Protein AF-A0AAD9L0E4-F1 (afdb_monomer_lite)

pLDDT: mean 90.05, std 10.85, range [42.72, 98.38]

Radius of gyration: 16.72 Å; chains: 1; bounding box: 49×36×37 Å

Structure (mmCIF, N/CA/C/O backbone):
data_AF-A0AAD9L0E4-F1
#
_entry.id   AF-A0AAD9L0E4-F1
#
loop_
_atom_site.group_PDB
_atom_site.id
_atom_site.type_symbol
_atom_site.label_atom_id
_atom_site.label_alt_id
_atom_site.label_comp_id
_atom_site.label_asym_id
_atom_site.label_entity_id
_atom_site.label_seq_id
_atom_site.pdbx_PDB_ins_code
_atom_site.Cartn_x
_atom_site.Cartn_y
_atom_site.Cartn_z
_atom_site.occupancy
_atom_site.B_iso_or_equiv
_atom_site.auth_seq_id
_atom_site.auth_comp_id
_atom_site.auth_asym_id
_atom_site.auth_atom_id
_atom_site.pdbx_PDB_model_num
ATOM 1 N N . MET A 1 1 ? 3.101 -1.536 -3.878 1.00 89.38 1 MET A N 1
ATOM 2 C CA . MET A 1 1 ? 4.436 -1.086 -4.324 1.00 89.38 1 MET A CA 1
ATOM 3 C C . MET A 1 1 ? 4.605 -1.500 -5.771 1.00 89.38 1 MET A C 1
ATOM 5 O O . MET A 1 1 ? 4.280 -2.635 -6.096 1.00 89.38 1 MET A O 1
ATOM 9 N N . THR A 1 2 ? 5.067 -0.599 -6.629 1.00 91.19 2 THR A N 1
ATOM 10 C CA . THR A 1 2 ? 5.316 -0.872 -8.052 1.00 91.19 2 THR A CA 1
ATOM 11 C C . THR A 1 2 ? 6.564 -0.116 -8.512 1.00 91.19 2 THR A C 1
ATOM 13 O O . THR A 1 2 ? 7.155 0.650 -7.749 1.00 91.19 2 THR A O 1
ATOM 16 N N . CYS A 1 3 ? 6.989 -0.344 -9.751 1.00 89.19 3 CYS A N 1
ATOM 17 C CA . CYS A 1 3 ? 7.980 0.483 -10.435 1.00 89.19 3 CYS A CA 1
ATOM 18 C C . CYS A 1 3 ? 7.484 0.879 -11.839 1.00 89.19 3 CYS A C 1
ATOM 20 O O . CYS A 1 3 ? 6.528 0.272 -12.336 1.00 89.19 3 CYS A O 1
ATOM 22 N N . PRO A 1 4 ? 8.119 1.861 -12.505 1.00 88.25 4 PRO A N 1
ATOM 23 C CA . PRO A 1 4 ? 7.610 2.452 -13.743 1.00 88.25 4 PRO A CA 1
ATOM 24 C C . PRO A 1 4 ? 7.432 1.425 -14.862 1.00 88.25 4 PRO A C 1
ATOM 26 O O . PRO A 1 4 ? 6.415 1.417 -15.549 1.00 88.25 4 PRO A O 1
ATOM 29 N N . SER A 1 5 ? 8.375 0.487 -14.983 1.00 90.69 5 SER A N 1
ATOM 30 C CA . SER A 1 5 ? 8.337 -0.580 -15.989 1.00 90.69 5 SER A CA 1
ATOM 31 C C . SER A 1 5 ? 7.225 -1.613 -15.777 1.00 90.69 5 SER A C 1
ATOM 33 O O . SER A 1 5 ? 6.934 -2.377 -16.691 1.00 90.69 5 SER A O 1
ATOM 35 N N . LYS A 1 6 ? 6.595 -1.651 -14.595 1.00 92.31 6 LYS A N 1
ATOM 36 C CA . LYS A 1 6 ? 5.558 -2.630 -14.233 1.00 92.31 6 LYS A CA 1
ATOM 37 C C . LYS A 1 6 ? 4.150 -2.046 -14.171 1.00 92.31 6 LYS A C 1
ATOM 39 O O . LYS A 1 6 ? 3.201 -2.790 -13.915 1.00 92.31 6 LYS A O 1
ATOM 44 N N . LEU A 1 7 ? 3.991 -0.742 -14.409 1.00 92.69 7 LEU A N 1
ATOM 45 C CA . LEU A 1 7 ? 2.691 -0.080 -14.298 1.00 92.69 7 LEU A CA 1
ATOM 46 C C . LEU A 1 7 ? 1.651 -0.730 -15.215 1.00 92.69 7 LEU A C 1
ATOM 48 O O . LEU A 1 7 ? 0.590 -1.143 -14.751 1.00 92.69 7 LEU A O 1
ATOM 52 N N . GLU A 1 8 ? 1.996 -0.910 -16.488 1.00 92.69 8 GLU A N 1
ATOM 53 C CA . GLU A 1 8 ? 1.060 -1.454 -17.473 1.00 92.69 8 GLU A CA 1
ATOM 54 C C . GLU A 1 8 ? 0.906 -2.969 -17.393 1.00 92.69 8 GLU A C 1
ATOM 56 O O . GLU A 1 8 ? -0.201 -3.483 -17.526 1.00 92.69 8 GLU A O 1
AT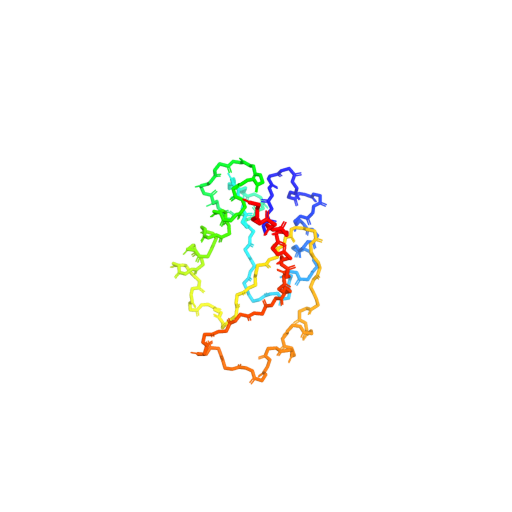OM 61 N N . SER A 1 9 ? 1.999 -3.689 -17.138 1.00 94.94 9 SER A N 1
ATOM 62 C CA . SER A 1 9 ? 1.998 -5.154 -17.131 1.00 94.94 9 SER A CA 1
ATOM 63 C C . SER A 1 9 ? 1.488 -5.771 -15.827 1.00 94.94 9 SER A C 1
ATOM 65 O O . SER A 1 9 ? 1.247 -6.973 -15.788 1.00 94.94 9 SER A O 1
ATOM 67 N N . ARG A 1 10 ? 1.421 -5.005 -14.727 1.00 95.56 10 ARG A N 1
ATOM 68 C CA . ARG A 1 10 ? 1.074 -5.530 -13.394 1.00 95.56 10 ARG A CA 1
ATOM 69 C C . ARG A 1 10 ? 0.152 -4.613 -12.605 1.00 95.56 10 ARG A C 1
ATOM 71 O O . ARG A 1 10 ? -0.972 -5.004 -12.301 1.00 95.56 10 ARG A O 1
ATOM 78 N N . ALA A 1 11 ? 0.581 -3.384 -12.313 1.00 95.44 11 ALA A N 1
ATOM 79 C CA . ALA A 1 11 ? -0.187 -2.484 -11.446 1.00 95.44 11 ALA A CA 1
ATOM 80 C C . ALA A 1 11 ? -1.583 -2.169 -12.018 1.00 95.44 11 ALA A C 1
ATOM 82 O O . ALA A 1 11 ? -2.554 -2.065 -11.267 1.00 95.44 11 ALA A O 1
ATOM 83 N N . ARG A 1 12 ? -1.709 -2.104 -13.350 1.00 95.56 12 ARG A N 1
ATOM 84 C CA . ARG A 1 12 ? -2.987 -2.011 -14.067 1.00 95.56 12 ARG A CA 1
ATOM 85 C C . ARG A 1 12 ? -3.962 -3.117 -13.665 1.00 95.56 12 ARG A C 1
ATOM 87 O O . ARG A 1 12 ? -5.127 -2.827 -13.420 1.00 95.56 12 ARG A O 1
ATOM 94 N N . HIS A 1 13 ? -3.504 -4.360 -13.532 1.00 97.06 13 HIS A N 1
ATOM 95 C CA . HIS A 1 13 ? -4.369 -5.468 -13.126 1.00 97.06 13 HIS A CA 1
ATOM 96 C C . HIS A 1 13 ? -4.840 -5.322 -11.681 1.00 97.06 13 HIS A C 1
ATOM 98 O O . HIS A 1 13 ? -6.012 -5.568 -11.412 1.00 97.06 13 HIS A O 1
ATOM 104 N N . VAL A 1 14 ? -3.989 -4.847 -10.766 1.00 97.31 14 VAL A N 1
ATOM 105 C CA . VAL A 1 14 ? -4.413 -4.508 -9.395 1.00 97.31 14 VAL A CA 1
ATOM 106 C C . VAL A 1 14 ? -5.511 -3.440 -9.426 1.00 97.31 14 VAL A C 1
ATOM 108 O O . VAL A 1 14 ? -6.575 -3.645 -8.841 1.00 97.31 14 VAL A O 1
ATOM 111 N N . ARG A 1 15 ? -5.292 -2.343 -10.168 1.00 95.75 15 ARG A N 1
ATOM 112 C CA . ARG A 1 15 ? -6.265 -1.250 -10.344 1.00 95.75 15 ARG A CA 1
ATOM 113 C C . ARG A 1 15 ? -7.587 -1.747 -10.921 1.00 95.75 15 ARG A C 1
ATOM 115 O O . ARG A 1 15 ? -8.645 -1.319 -10.479 1.00 95.75 15 ARG A O 1
ATOM 122 N N . ASP A 1 16 ? -7.529 -2.635 -11.908 1.00 96.25 16 ASP A N 1
ATOM 123 C CA . ASP A 1 16 ? -8.703 -3.058 -12.666 1.00 96.25 16 ASP A CA 1
ATOM 124 C C . ASP A 1 16 ? -9.464 -4.223 -12.005 1.00 96.25 16 ASP A C 1
ATOM 126 O O . ASP A 1 16 ? -10.604 -4.490 -12.400 1.00 96.25 16 ASP A O 1
ATOM 130 N N . THR A 1 17 ? -8.881 -4.862 -10.981 1.00 97.56 17 THR A N 1
ATOM 131 C CA . THR A 1 17 ? -9.457 -6.000 -10.245 1.00 97.56 17 THR A CA 1
ATOM 132 C C . THR A 1 17 ? -9.738 -5.665 -8.772 1.00 97.56 17 THR A C 1
ATOM 134 O O . THR A 1 17 ? -10.642 -4.880 -8.483 1.00 97.56 17 THR A O 1
ATOM 137 N N . TRP A 1 18 ? -9.013 -6.270 -7.826 1.00 98.00 18 TRP A N 1
ATOM 138 C CA . TRP A 1 18 ? -9.278 -6.186 -6.391 1.00 98.00 18 TRP A CA 1
ATOM 139 C C . TRP A 1 18 ? -9.071 -4.781 -5.820 1.00 98.00 18 TRP A C 1
ATOM 141 O O . TRP A 1 18 ? -9.765 -4.410 -4.875 1.00 98.00 18 TRP A O 1
ATOM 151 N N . GLY A 1 19 ? -8.208 -3.966 -6.436 1.00 97.06 19 GLY A N 1
ATOM 152 C CA . GLY A 1 19 ? -7.970 -2.583 -6.027 1.00 97.06 19 GLY A CA 1
ATOM 153 C C . GLY A 1 19 ? -9.220 -1.700 -6.106 1.00 97.06 19 GLY A C 1
ATOM 154 O O . GLY A 1 19 ? -9.371 -0.799 -5.287 1.00 97.06 19 GLY A O 1
ATOM 155 N N . LYS A 1 20 ? -10.173 -2.002 -7.005 1.00 96.50 20 LYS A N 1
ATOM 156 C CA . LYS A 1 20 ? -11.473 -1.297 -7.083 1.00 96.50 20 LYS A CA 1
ATOM 157 C C . LYS A 1 20 ? -12.313 -1.432 -5.817 1.00 96.50 20 LYS A C 1
ATOM 159 O O . LYS A 1 20 ? -13.255 -0.673 -5.627 1.00 96.50 20 LYS A O 1
ATOM 164 N N . ARG A 1 21 ? -12.023 -2.441 -4.995 1.00 96.94 21 ARG A N 1
ATOM 165 C CA . ARG A 1 21 ? -12.748 -2.720 -3.757 1.00 96.94 21 ARG A CA 1
ATOM 166 C C . ARG A 1 21 ? -12.094 -2.056 -2.551 1.00 96.94 21 ARG A C 1
ATOM 168 O O . ARG A 1 21 ? -12.650 -2.187 -1.467 1.00 96.94 21 ARG A O 1
ATOM 175 N N . CYS A 1 22 ? -10.957 -1.375 -2.700 1.00 96.06 22 CYS A N 1
ATOM 176 C CA . CYS A 1 22 ? -10.350 -0.568 -1.640 1.00 96.06 22 CYS A CA 1
ATOM 177 C C . CYS A 1 22 ? -11.104 0.759 -1.464 1.00 96.06 22 CYS A C 1
ATOM 179 O O . CYS A 1 22 ? -11.608 1.316 -2.434 1.00 96.06 22 CYS A O 1
ATOM 181 N N . ASN A 1 23 ? -11.152 1.278 -0.234 1.00 95.12 23 ASN A N 1
ATOM 182 C CA . ASN A 1 23 ? -11.705 2.608 0.048 1.00 95.12 23 ASN A CA 1
ATOM 183 C C . ASN A 1 23 ? -10.790 3.712 -0.503 1.00 95.12 23 ASN A C 1
ATOM 185 O O . ASN A 1 23 ? -11.252 4.636 -1.163 1.00 95.12 23 ASN A O 1
ATOM 189 N N . VAL A 1 24 ? -9.481 3.549 -0.296 1.00 95.19 24 VAL A N 1
ATOM 190 C CA . VAL A 1 24 ? -8.416 4.374 -0.873 1.00 95.19 24 VAL A CA 1
ATOM 191 C C . VAL A 1 24 ? -7.388 3.434 -1.505 1.00 95.19 24 VAL A C 1
ATOM 193 O O . VAL A 1 24 ? -7.004 2.432 -0.899 1.00 95.19 24 VAL A O 1
ATOM 196 N N . LEU A 1 25 ? -6.953 3.728 -2.733 1.00 95.50 25 LEU A N 1
ATOM 197 C CA . LEU A 1 25 ? -5.951 2.939 -3.455 1.00 95.50 25 LEU A CA 1
ATOM 198 C C . LEU A 1 25 ? -4.800 3.837 -3.906 1.00 95.50 25 LEU A C 1
ATOM 200 O O . LEU A 1 25 ? -4.987 4.720 -4.740 1.00 95.50 25 LEU A O 1
ATOM 204 N N . LEU A 1 26 ? -3.600 3.562 -3.393 1.00 95.38 26 LEU A N 1
ATOM 205 C CA . LEU A 1 26 ? -2.384 4.306 -3.716 1.00 95.38 26 LEU A CA 1
ATOM 206 C C . LEU A 1 26 ? -1.357 3.396 -4.388 1.00 95.38 26 LEU A C 1
ATOM 208 O O . LEU A 1 26 ? -1.059 2.298 -3.910 1.00 95.38 26 LEU A O 1
ATOM 212 N N . PHE A 1 27 ? -0.750 3.885 -5.466 1.00 95.19 27 PHE A N 1
ATOM 213 C CA . PHE A 1 27 ? 0.346 3.196 -6.138 1.00 95.19 27 PHE A CA 1
ATOM 214 C C . PHE A 1 27 ? 1.677 3.883 -5.848 1.00 95.19 27 PHE A C 1
ATOM 216 O O . PHE A 1 27 ? 2.045 4.864 -6.479 1.00 95.19 27 PHE A O 1
ATOM 223 N N . ALA A 1 28 ? 2.423 3.344 -4.892 1.00 93.38 28 ALA A N 1
ATOM 224 C CA . ALA A 1 28 ? 3.772 3.803 -4.577 1.00 93.38 28 ALA A CA 1
ATOM 225 C C . ALA A 1 28 ? 4.784 3.419 -5.670 1.00 93.38 28 ALA A C 1
ATOM 227 O O . ALA A 1 28 ? 4.970 2.223 -5.926 1.00 93.38 28 ALA A O 1
ATOM 228 N N . SER A 1 29 ? 5.449 4.417 -6.262 1.00 90.50 29 SER A N 1
ATOM 229 C CA . SER A 1 29 ? 6.534 4.262 -7.245 1.00 90.50 29 SER A CA 1
ATOM 230 C C . SER A 1 29 ? 7.617 5.325 -7.022 1.00 90.50 29 SER A C 1
ATOM 232 O O . SER A 1 29 ? 7.358 6.372 -6.446 1.00 90.50 29 SER A O 1
ATOM 234 N N . ASP A 1 30 ? 8.825 5.097 -7.528 1.00 84.38 30 ASP A N 1
ATOM 235 C CA . ASP A 1 30 ? 9.941 6.066 -7.570 1.00 84.38 30 ASP A CA 1
ATOM 236 C C . ASP A 1 30 ? 9.806 7.126 -8.688 1.00 84.38 30 ASP A C 1
ATOM 238 O O . ASP A 1 30 ? 10.754 7.833 -9.021 1.00 84.38 30 ASP A O 1
ATOM 242 N N . TYR A 1 31 ? 8.621 7.224 -9.293 1.00 81.50 31 TYR A N 1
ATOM 243 C CA . TYR A 1 31 ? 8.308 8.161 -10.362 1.00 81.50 31 TYR A CA 1
ATOM 244 C C . TYR A 1 31 ? 6.823 8.516 -10.321 1.00 81.50 31 TYR A C 1
ATOM 246 O O . TYR A 1 31 ? 5.975 7.644 -10.098 1.00 81.50 31 TYR A O 1
ATOM 254 N N . MET A 1 32 ? 6.506 9.784 -10.584 1.00 79.31 32 MET A N 1
ATOM 255 C CA . MET A 1 32 ? 5.131 10.251 -10.744 1.00 79.31 32 MET A CA 1
ATOM 256 C C . MET A 1 32 ? 4.685 10.070 -12.194 1.00 79.31 32 MET A C 1
ATOM 258 O O . MET A 1 32 ? 5.184 10.755 -13.086 1.00 79.31 32 MET A O 1
ATOM 262 N N . ASN A 1 33 ? 3.719 9.187 -12.436 1.00 78.38 33 ASN A N 1
ATOM 263 C CA . ASN A 1 33 ? 3.114 9.035 -13.752 1.00 78.38 33 ASN A CA 1
ATOM 264 C C . ASN A 1 33 ? 1.781 9.806 -13.812 1.00 78.38 33 ASN A C 1
ATOM 266 O O . ASN A 1 33 ? 0.895 9.615 -12.986 1.00 78.38 33 ASN A O 1
ATOM 270 N N . LYS A 1 34 ? 1.623 10.695 -14.802 1.00 73.88 34 LYS A N 1
ATOM 271 C CA . LYS A 1 34 ? 0.389 11.483 -14.977 1.00 73.88 34 LYS A CA 1
ATOM 272 C C . LYS A 1 34 ? -0.800 10.643 -15.454 1.00 73.88 34 LYS A C 1
ATOM 274 O O . LYS A 1 34 ? -1.936 11.010 -15.179 1.00 73.88 34 LYS A O 1
ATOM 279 N N . THR A 1 35 ? -0.561 9.546 -16.175 1.00 82.00 35 THR A N 1
ATOM 280 C CA . THR A 1 35 ? -1.626 8.670 -16.700 1.00 82.00 35 THR A CA 1
ATOM 281 C C . THR A 1 35 ? -1.985 7.535 -15.746 1.00 82.00 35 THR A C 1
ATOM 283 O O . THR A 1 35 ? -3.066 6.956 -15.849 1.00 82.00 35 THR A O 1
ATOM 286 N N . PHE A 1 36 ? -1.099 7.226 -14.801 1.00 83.38 36 PHE A N 1
ATOM 287 C CA . PHE A 1 36 ? -1.307 6.215 -13.778 1.00 83.38 36 PHE A CA 1
ATOM 288 C C . PHE A 1 36 ? -0.973 6.848 -12.427 1.00 83.38 36 PHE A C 1
ATOM 290 O O . PHE A 1 36 ? 0.210 7.057 -12.183 1.00 83.38 36 PHE A O 1
ATOM 297 N N . PRO A 1 37 ? -1.960 7.179 -11.573 1.00 78.25 37 PRO A N 1
ATOM 298 C CA . PRO A 1 37 ? -1.761 8.045 -10.412 1.00 78.25 37 PRO A CA 1
ATOM 299 C C . PRO A 1 37 ? -0.885 7.362 -9.357 1.00 78.25 37 PRO A C 1
ATOM 301 O O . PRO A 1 37 ? -1.368 6.707 -8.432 1.00 78.25 37 PRO A O 1
ATOM 304 N N . THR A 1 38 ? 0.429 7.481 -9.533 1.00 90.50 38 THR A N 1
ATOM 305 C CA . THR A 1 38 ? 1.426 7.001 -8.591 1.00 90.50 38 THR A CA 1
ATOM 306 C C . THR A 1 38 ? 1.785 8.103 -7.611 1.00 90.50 38 THR A C 1
ATOM 308 O O . THR A 1 38 ? 1.985 9.257 -7.994 1.00 90.50 38 THR A O 1
ATOM 311 N N . ILE A 1 39 ? 1.926 7.732 -6.341 1.00 91.38 39 ILE A N 1
ATOM 312 C CA . ILE A 1 39 ? 2.589 8.591 -5.363 1.00 91.38 39 ILE A CA 1
ATOM 313 C C . ILE A 1 39 ? 4.094 8.434 -5.558 1.00 91.38 39 ILE A C 1
ATOM 315 O O . ILE A 1 39 ? 4.604 7.311 -5.652 1.00 91.38 39 ILE A O 1
ATOM 319 N N . ASN A 1 40 ? 4.791 9.562 -5.669 1.00 87.56 40 ASN A N 1
ATOM 320 C CA . ASN A 1 40 ? 6.232 9.565 -5.853 1.00 87.56 40 ASN A CA 1
ATOM 321 C C . ASN A 1 40 ? 6.929 9.377 -4.506 1.00 87.56 40 ASN A C 1
ATOM 323 O O . ASN A 1 40 ? 6.809 10.212 -3.611 1.00 87.56 40 ASN A O 1
ATOM 327 N N . ILE A 1 41 ? 7.680 8.290 -4.384 1.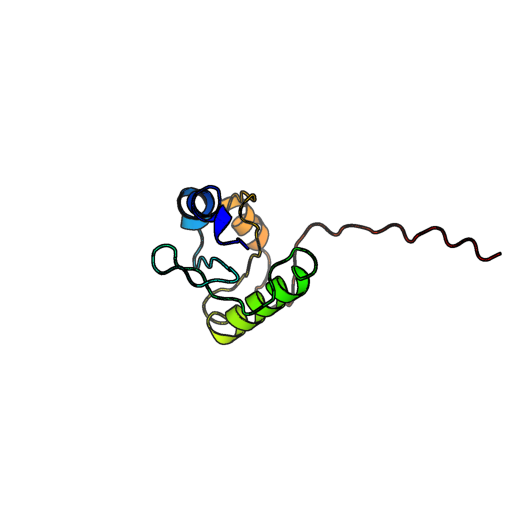00 88.94 41 ILE A N 1
ATOM 328 C CA . ILE A 1 41 ? 8.508 8.000 -3.224 1.00 88.94 41 ILE A CA 1
ATOM 329 C C . ILE A 1 41 ? 9.962 8.279 -3.590 1.00 88.94 41 ILE A C 1
ATOM 331 O O . ILE A 1 41 ? 10.592 7.492 -4.294 1.00 88.94 41 ILE A O 1
ATOM 335 N N . THR A 1 42 ? 10.502 9.386 -3.073 1.00 88.25 42 THR A N 1
ATOM 336 C CA . THR A 1 42 ? 11.885 9.832 -3.303 1.00 88.25 42 THR A CA 1
ATOM 337 C C . THR A 1 42 ? 12.891 8.927 -2.585 1.00 88.25 42 THR A C 1
ATOM 339 O O . THR A 1 42 ? 13.426 9.258 -1.526 1.00 88.25 42 THR A O 1
ATOM 342 N N . VAL A 1 43 ? 13.123 7.745 -3.147 1.00 87.81 43 VAL A N 1
ATOM 343 C CA . VAL A 1 43 ? 14.091 6.745 -2.686 1.00 87.81 43 VAL A CA 1
ATOM 344 C C . VAL A 1 43 ? 14.803 6.192 -3.920 1.00 87.81 43 VAL A C 1
ATOM 346 O O . VAL A 1 43 ? 14.131 5.962 -4.929 1.00 87.81 43 VAL A O 1
ATOM 349 N N . PRO A 1 44 ? 16.127 5.948 -3.868 1.00 86.75 44 PRO A N 1
ATOM 350 C CA . PRO A 1 44 ? 16.841 5.377 -5.000 1.00 86.75 44 PRO A CA 1
ATOM 351 C C . PRO A 1 44 ? 16.184 4.088 -5.538 1.00 86.75 44 PRO A C 1
ATOM 353 O O . PRO A 1 44 ? 15.583 3.313 -4.773 1.00 86.75 44 PRO A O 1
ATOM 356 N N . PRO A 1 45 ? 16.264 3.844 -6.859 1.00 82.00 45 PRO A N 1
ATOM 357 C CA . PRO A 1 45 ? 15.811 2.589 -7.444 1.00 82.00 45 PRO A CA 1
ATOM 358 C C . PRO A 1 45 ? 16.645 1.430 -6.888 1.00 82.00 45 PRO A C 1
ATOM 360 O O . PRO A 1 45 ? 17.773 1.630 -6.462 1.00 82.00 45 PRO A O 1
ATOM 363 N N . GLY A 1 46 ? 16.088 0.218 -6.890 1.00 84.25 46 GLY A N 1
ATOM 364 C CA . GLY A 1 46 ? 16.758 -0.955 -6.318 1.00 84.25 46 GLY A CA 1
ATOM 365 C C . GLY A 1 46 ? 15.894 -1.725 -5.321 1.00 84.25 46 GLY A C 1
ATOM 366 O O . GLY A 1 46 ? 14.911 -1.203 -4.778 1.00 84.25 46 GLY A O 1
ATOM 367 N N . ARG A 1 47 ? 16.232 -3.003 -5.123 1.00 85.81 47 ARG A N 1
ATOM 368 C CA . ARG A 1 47 ? 15.541 -3.908 -4.184 1.00 85.81 47 ARG A CA 1
ATOM 369 C C . ARG A 1 47 ? 16.108 -3.801 -2.767 1.00 85.81 47 ARG A C 1
ATOM 371 O O . ARG A 1 47 ? 15.389 -3.985 -1.793 1.00 85.81 47 ARG A O 1
ATOM 378 N N . GLU A 1 48 ? 17.373 -3.440 -2.652 1.00 90.75 48 GLU A N 1
ATOM 379 C CA . GLU A 1 48 ? 18.084 -3.124 -1.417 1.00 90.75 48 GLU A CA 1
ATOM 380 C C . GLU A 1 48 ? 17.421 -1.980 -0.631 1.00 90.75 48 GLU A C 1
ATOM 382 O O . GLU A 1 48 ? 17.520 -1.922 0.592 1.00 90.75 48 GLU A O 1
ATOM 387 N N . HIS A 1 49 ? 16.659 -1.118 -1.312 1.00 90.94 49 HIS A N 1
ATOM 388 C CA . HIS A 1 49 ? 15.951 0.009 -0.706 1.00 90.94 49 HIS A CA 1
ATOM 389 C C . HIS A 1 49 ? 14.467 -0.263 -0.397 1.00 90.94 49 HIS A C 1
ATOM 391 O O . HIS A 1 49 ? 13.744 0.662 -0.026 1.00 90.94 49 HIS A O 1
ATOM 397 N N . LEU A 1 50 ? 13.973 -1.505 -0.517 1.00 89.81 50 LEU A N 1
ATOM 398 C CA . LEU A 1 50 ? 12.545 -1.824 -0.327 1.00 89.81 50 LEU A CA 1
ATOM 399 C C . LEU A 1 50 ? 12.006 -1.438 1.058 1.00 89.81 50 LEU A C 1
ATOM 401 O O . LEU A 1 50 ? 10.883 -0.936 1.162 1.00 89.81 50 LEU A O 1
ATOM 405 N N . THR A 1 51 ? 12.805 -1.613 2.112 1.00 91.31 51 THR A N 1
ATOM 406 C CA . THR A 1 51 ? 12.428 -1.198 3.472 1.00 91.31 51 THR A CA 1
ATOM 407 C C . THR A 1 51 ? 12.252 0.317 3.553 1.00 91.31 51 THR A C 1
ATOM 409 O O . THR A 1 51 ? 11.260 0.798 4.097 1.00 91.31 51 THR A O 1
ATOM 412 N N . MET A 1 52 ? 13.164 1.081 2.945 1.00 93.75 52 MET A N 1
ATOM 413 C CA . MET A 1 52 ? 13.086 2.543 2.907 1.00 93.75 52 MET A CA 1
ATOM 414 C C . MET A 1 52 ? 11.890 3.025 2.077 1.00 93.75 52 MET A C 1
ATOM 416 O O . MET A 1 52 ? 11.179 3.927 2.513 1.00 93.75 52 MET A O 1
ATOM 420 N N . LYS A 1 53 ? 11.616 2.383 0.932 1.00 92.56 53 LYS A N 1
ATOM 421 C CA . LYS A 1 53 ? 10.424 2.657 0.111 1.00 92.56 53 LYS A CA 1
ATOM 422 C C . LYS A 1 53 ? 9.139 2.424 0.898 1.00 92.56 53 LYS A C 1
ATOM 424 O O . LYS A 1 53 ? 8.241 3.257 0.867 1.00 92.56 53 LYS A O 1
ATOM 429 N N . THR A 1 54 ? 9.073 1.318 1.637 1.00 93.75 54 THR A N 1
ATOM 430 C CA . THR A 1 54 ? 7.917 0.986 2.480 1.00 93.75 54 THR A CA 1
ATOM 431 C C . THR A 1 54 ? 7.732 2.016 3.589 1.00 93.75 54 THR A C 1
ATOM 433 O O . THR A 1 54 ? 6.632 2.532 3.751 1.00 93.75 54 THR A O 1
ATOM 436 N N . ARG A 1 55 ? 8.805 2.385 4.298 1.00 94.62 55 ARG A N 1
ATOM 437 C CA . ARG A 1 55 ? 8.747 3.419 5.338 1.00 94.62 55 ARG A CA 1
ATOM 438 C C . ARG A 1 55 ? 8.269 4.761 4.782 1.00 94.62 55 ARG A C 1
ATOM 440 O O . ARG A 1 55 ? 7.349 5.339 5.337 1.00 94.62 55 ARG A O 1
ATOM 447 N N . LYS A 1 56 ? 8.821 5.215 3.653 1.00 94.75 56 LYS A N 1
ATOM 448 C CA . LYS A 1 56 ? 8.392 6.467 3.013 1.00 94.75 56 LYS A CA 1
ATOM 449 C C . LYS A 1 56 ? 6.947 6.434 2.516 1.00 94.75 56 LYS A C 1
ATOM 451 O O . LYS A 1 56 ? 6.283 7.463 2.546 1.00 94.75 56 LYS A O 1
ATOM 456 N N . ALA A 1 57 ? 6.448 5.272 2.095 1.00 94.56 57 ALA A N 1
ATOM 457 C CA . ALA A 1 57 ? 5.036 5.111 1.755 1.00 94.56 57 ALA A CA 1
ATOM 458 C C . ALA A 1 57 ? 4.144 5.323 2.986 1.00 94.56 57 ALA A C 1
ATOM 460 O O . ALA A 1 57 ? 3.131 6.006 2.893 1.00 94.56 57 ALA A O 1
ATOM 461 N N . PHE A 1 58 ? 4.535 4.770 4.138 1.00 94.75 58 PHE A N 1
ATOM 462 C CA . PHE A 1 58 ? 3.805 4.967 5.390 1.00 94.75 58 PHE A CA 1
ATOM 463 C C . PHE A 1 58 ? 3.927 6.394 5.936 1.00 94.75 58 PHE A C 1
ATOM 465 O O . PHE A 1 58 ? 2.929 6.904 6.435 1.00 94.75 58 PHE A O 1
ATOM 472 N N . ASP A 1 59 ? 5.079 7.060 5.783 1.00 95.38 59 ASP A N 1
ATOM 473 C CA . ASP A 1 59 ? 5.221 8.491 6.099 1.00 95.38 59 ASP A CA 1
ATOM 474 C C . ASP A 1 59 ? 4.189 9.309 5.291 1.00 95.38 59 ASP A C 1
ATOM 476 O O . ASP A 1 59 ? 3.400 10.055 5.866 1.00 95.38 59 ASP A O 1
ATOM 480 N N . TYR A 1 60 ? 4.106 9.079 3.972 1.00 95.12 60 TYR A N 1
ATOM 481 C CA . TYR A 1 60 ? 3.128 9.743 3.099 1.00 95.12 60 TYR A CA 1
ATOM 482 C C . TYR A 1 60 ? 1.679 9.475 3.530 1.00 95.12 60 TYR A C 1
ATOM 484 O O . TYR A 1 60 ? 0.879 10.404 3.618 1.00 95.12 60 TYR A O 1
ATOM 492 N N . ILE A 1 61 ? 1.344 8.214 3.822 1.00 95.25 61 ILE A N 1
ATOM 493 C CA . ILE A 1 61 ? 0.015 7.824 4.310 1.00 95.25 61 ILE A CA 1
ATOM 494 C C . ILE A 1 61 ? -0.307 8.540 5.626 1.00 95.25 61 ILE A C 1
ATOM 496 O O . ILE A 1 61 ? -1.408 9.057 5.773 1.00 95.25 61 ILE A O 1
ATOM 500 N N . SER A 1 62 ? 0.639 8.619 6.563 1.00 94.62 62 SER A N 1
ATOM 501 C CA . SER A 1 62 ? 0.423 9.296 7.845 1.00 94.62 62 SER A CA 1
ATOM 502 C C . SER A 1 62 ? 0.209 10.803 7.696 1.00 94.62 62 SER A C 1
ATOM 504 O O . SER A 1 62 ? -0.465 11.394 8.535 1.00 94.62 62 SER A O 1
ATOM 506 N N . GLU A 1 63 ? 0.816 11.430 6.692 1.00 95.94 63 GLU A N 1
ATOM 507 C CA . GLU A 1 63 ? 0.688 12.869 6.441 1.00 95.94 63 GLU A CA 1
ATOM 508 C C . GLU A 1 63 ? -0.601 13.225 5.685 1.00 95.94 63 GLU A C 1
ATOM 510 O O . GLU A 1 63 ? -1.161 14.290 5.926 1.00 95.94 63 GLU A O 1
ATOM 515 N N . HIS A 1 64 ? -1.076 12.352 4.788 1.00 95.06 64 HIS A N 1
ATOM 516 C CA . HIS A 1 64 ? -2.145 12.690 3.834 1.00 95.06 64 HIS A CA 1
ATOM 517 C C . HIS A 1 64 ? -3.438 11.887 4.013 1.00 95.06 64 HIS A C 1
ATOM 519 O O . HIS A 1 64 ? -4.480 12.334 3.552 1.00 95.06 64 HIS A O 1
ATOM 525 N N . HIS A 1 65 ? -3.370 10.708 4.636 1.00 95.19 65 HIS A N 1
ATOM 526 C CA . HIS A 1 65 ? -4.453 9.716 4.644 1.00 95.19 65 HIS A CA 1
ATOM 527 C C . HIS A 1 65 ? -4.681 9.067 6.013 1.00 95.19 65 HIS A C 1
ATOM 529 O O . 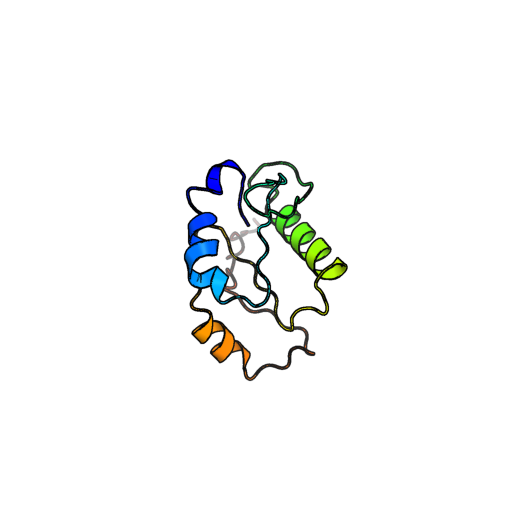HIS A 1 65 ? -5.360 8.045 6.102 1.00 95.19 65 HIS A O 1
ATOM 535 N N . ARG A 1 66 ? -4.102 9.617 7.089 1.00 93.25 66 ARG A N 1
ATOM 536 C CA . ARG A 1 66 ? -4.220 9.041 8.437 1.00 93.25 66 ARG A CA 1
ATOM 537 C C . ARG A 1 66 ? -5.672 8.907 8.885 1.00 93.25 66 ARG A C 1
ATOM 539 O O . ARG A 1 66 ? -6.011 7.896 9.484 1.00 93.25 66 ARG A O 1
ATOM 546 N N . ASP A 1 67 ? -6.488 9.904 8.568 1.00 95.12 67 ASP A N 1
ATOM 547 C CA . ASP A 1 67 ? -7.887 9.979 8.994 1.00 95.12 67 ASP A CA 1
ATOM 548 C C . ASP A 1 67 ? -8.860 9.453 7.918 1.00 95.12 67 ASP A C 1
ATOM 550 O O . ASP A 1 67 ? -10.074 9.472 8.111 1.00 95.12 67 ASP A O 1
ATOM 554 N N . ASP A 1 68 ? -8.339 8.950 6.790 1.00 96.25 68 ASP A N 1
ATOM 555 C CA . ASP A 1 68 ? -9.144 8.456 5.664 1.00 96.25 68 ASP A CA 1
ATOM 556 C C . ASP A 1 68 ? -9.501 6.962 5.787 1.00 96.25 68 ASP A C 1
ATOM 558 O O . ASP A 1 68 ? -10.343 6.459 5.034 1.00 96.25 68 ASP A O 1
ATOM 562 N N . ALA A 1 69 ? -8.834 6.217 6.677 1.00 95.06 69 ALA A N 1
ATOM 563 C CA . ALA A 1 69 ? -9.024 4.776 6.820 1.00 95.06 69 ALA A CA 1
ATOM 564 C C . ALA A 1 69 ? -8.652 4.249 8.213 1.00 95.06 69 ALA A C 1
ATOM 566 O O . ALA A 1 69 ? -7.652 4.645 8.801 1.00 95.06 69 ALA A O 1
ATOM 567 N N . ASP A 1 70 ? -9.403 3.245 8.666 1.00 95.12 70 ASP A N 1
ATOM 568 C CA . ASP A 1 70 ? -9.131 2.495 9.899 1.00 95.12 70 ASP A CA 1
ATOM 569 C C . ASP A 1 70 ? -7.959 1.506 9.759 1.00 95.12 70 ASP A C 1
ATOM 571 O O . ASP A 1 70 ? -7.279 1.171 10.727 1.00 95.12 70 ASP A O 1
ATOM 575 N N . TRP A 1 71 ? -7.735 1.002 8.540 1.00 96.38 71 TRP A N 1
ATOM 576 C CA . TRP A 1 71 ? -6.774 -0.059 8.249 1.00 96.38 71 TRP A CA 1
ATOM 577 C C . TRP A 1 71 ? -5.955 0.258 7.002 1.00 96.38 71 TRP A C 1
ATOM 579 O O . TRP A 1 71 ? -6.501 0.583 5.946 1.00 96.38 71 TRP A O 1
ATOM 589 N N . PHE A 1 72 ? -4.639 0.059 7.094 1.00 96.19 72 PHE A N 1
ATOM 590 C CA . PHE A 1 72 ? -3.704 0.266 5.989 1.00 96.19 72 PHE A CA 1
ATOM 591 C C . PHE A 1 72 ? -3.074 -1.058 5.552 1.00 96.19 72 PHE A C 1
ATOM 593 O O . PHE A 1 72 ? -2.541 -1.811 6.366 1.00 96.19 72 PHE A O 1
ATOM 600 N N . LEU A 1 73 ? -3.093 -1.329 4.246 1.00 96.31 73 LEU A N 1
ATOM 601 C CA . LEU A 1 73 ? -2.530 -2.540 3.649 1.00 96.31 73 LEU A CA 1
ATOM 602 C C . LEU A 1 73 ? -1.384 -2.188 2.698 1.00 96.31 73 LEU A C 1
ATOM 604 O O . LEU A 1 73 ? -1.575 -1.471 1.717 1.00 96.31 73 LEU A O 1
ATOM 608 N N . LYS A 1 74 ? -0.209 -2.784 2.922 1.00 95.88 74 LYS A N 1
ATOM 609 C CA . LYS A 1 74 ? 0.867 -2.818 1.924 1.00 95.88 74 LYS A CA 1
ATOM 610 C C . LYS A 1 74 ? 0.790 -4.120 1.129 1.00 95.88 74 LYS A C 1
ATOM 612 O O . LYS A 1 74 ? 0.887 -5.200 1.699 1.00 95.88 74 LYS A O 1
ATOM 617 N N . ALA A 1 75 ? 0.719 -4.007 -0.194 1.00 96.12 75 ALA A N 1
ATOM 618 C CA . ALA A 1 75 ? 0.811 -5.125 -1.135 1.00 96.12 75 ALA A CA 1
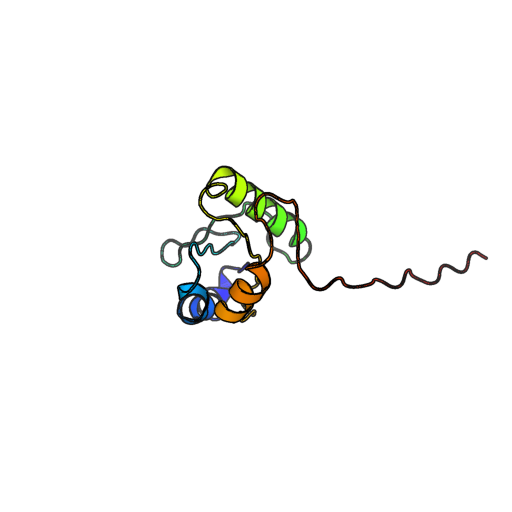ATOM 619 C C . ALA A 1 75 ? 1.748 -4.775 -2.303 1.00 96.12 75 ALA A C 1
ATOM 621 O O . ALA A 1 75 ? 2.000 -3.591 -2.563 1.00 96.12 75 ALA A O 1
ATOM 622 N N . ASP A 1 76 ? 2.279 -5.781 -2.997 1.00 95.00 76 ASP A N 1
ATOM 623 C CA . ASP A 1 76 ? 3.098 -5.601 -4.204 1.00 95.00 76 ASP A CA 1
ATOM 624 C C . ASP A 1 76 ? 2.256 -5.757 -5.481 1.00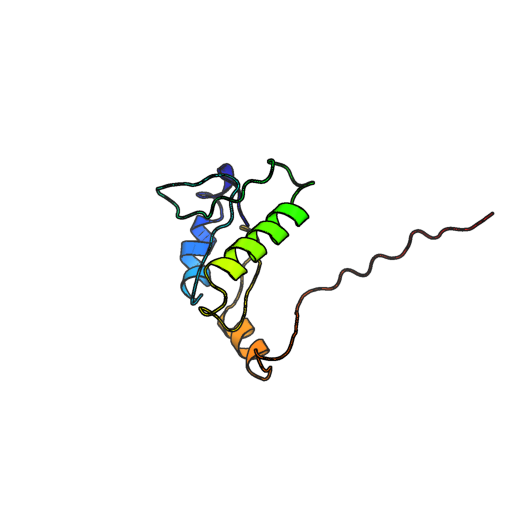 95.00 76 ASP A C 1
ATOM 626 O O . ASP A 1 76 ? 1.117 -6.222 -5.439 1.00 95.00 76 ASP A O 1
ATOM 630 N N . ASP A 1 77 ? 2.795 -5.314 -6.620 1.00 94.94 77 ASP A N 1
ATOM 631 C CA . ASP A 1 77 ? 2.104 -5.324 -7.921 1.00 94.94 77 ASP A CA 1
ATOM 632 C C . ASP A 1 77 ? 1.790 -6.724 -8.481 1.00 94.94 77 ASP A C 1
ATOM 634 O O . ASP A 1 77 ? 1.029 -6.847 -9.438 1.00 94.94 77 ASP A O 1
ATOM 638 N N . ASP A 1 78 ? 2.343 -7.770 -7.874 1.00 96.12 78 ASP A N 1
ATOM 639 C CA . ASP A 1 78 ? 2.107 -9.184 -8.167 1.00 96.12 78 ASP A CA 1
ATOM 640 C C . ASP A 1 78 ? 1.312 -9.906 -7.060 1.00 96.12 78 ASP A C 1
ATOM 642 O O . ASP A 1 78 ? 1.246 -11.133 -7.032 1.00 96.12 78 ASP A O 1
ATOM 646 N N . THR A 1 79 ? 0.665 -9.154 -6.161 1.00 96.88 79 THR A N 1
ATOM 647 C CA . THR A 1 79 ? -0.218 -9.688 -5.112 1.00 96.88 79 THR A CA 1
ATOM 648 C C . THR A 1 79 ? -1.694 -9.618 -5.523 1.00 96.88 79 THR A C 1
ATOM 650 O O . THR A 1 79 ? -2.148 -8.628 -6.103 1.00 96.88 79 THR A O 1
ATOM 653 N N . TYR A 1 80 ? -2.475 -10.641 -5.159 1.00 97.44 80 TYR A N 1
ATOM 654 C CA . TYR A 1 80 ? -3.937 -10.624 -5.254 1.00 97.44 80 TYR A CA 1
ATOM 655 C C . TYR A 1 80 ? -4.568 -10.748 -3.866 1.00 97.44 80 TYR A C 1
ATOM 657 O O . TYR A 1 80 ? -4.178 -11.616 -3.086 1.00 97.44 80 TYR A O 1
ATOM 665 N N . VAL A 1 81 ? -5.553 -9.899 -3.565 1.00 98.00 81 VAL A N 1
ATOM 666 C CA . VAL A 1 81 ? -6.230 -9.865 -2.262 1.00 98.00 81 VAL A CA 1
ATOM 667 C C . VAL A 1 81 ? -7.732 -10.019 -2.460 1.00 98.00 81 VAL A C 1
ATOM 669 O O . VAL A 1 81 ? -8.344 -9.307 -3.252 1.00 98.00 81 VAL A O 1
ATOM 672 N N . ILE A 1 82 ? -8.346 -10.933 -1.711 1.00 98.12 82 ILE A N 1
ATOM 673 C CA . ILE A 1 82 ? -9.806 -11.030 -1.616 1.00 98.12 82 ILE A CA 1
ATOM 674 C C . ILE A 1 82 ? -10.244 -10.063 -0.511 1.00 98.12 82 ILE A C 1
ATOM 676 O O . ILE A 1 82 ? -10.154 -10.386 0.674 1.00 98.12 82 ILE A O 1
ATOM 680 N N . MET A 1 83 ? -10.657 -8.853 -0.895 1.00 97.88 83 MET A N 1
ATOM 681 C CA . MET A 1 83 ? -10.945 -7.761 0.048 1.00 97.88 83 MET A CA 1
ATOM 682 C C . MET A 1 83 ? -12.086 -8.093 1.017 1.00 97.88 83 MET A C 1
ATOM 684 O O . MET A 1 83 ? -12.071 -7.641 2.157 1.00 97.88 83 MET A O 1
ATOM 688 N N . GLU A 1 84 ? -13.048 -8.911 0.595 1.00 97.94 84 GLU A N 1
ATOM 689 C CA . GLU A 1 84 ? -14.137 -9.420 1.430 1.00 97.94 84 GLU A CA 1
ATOM 690 C C . GLU A 1 84 ? -13.603 -10.282 2.580 1.00 97.94 84 GLU A C 1
ATOM 692 O O . GLU A 1 84 ? -13.977 -10.068 3.732 1.00 97.94 84 GLU A O 1
ATOM 697 N N . ASN A 1 85 ? -12.664 -11.188 2.293 1.00 98.38 85 ASN A N 1
ATOM 698 C CA . ASN A 1 85 ? -12.040 -12.030 3.314 1.00 98.38 85 ASN A CA 1
ATOM 699 C C . ASN A 1 85 ? -11.166 -11.201 4.258 1.00 98.38 85 ASN A C 1
ATOM 701 O O . ASN A 1 85 ? -11.169 -11.442 5.463 1.00 98.38 85 ASN A O 1
ATOM 705 N N . LEU A 1 86 ? -10.435 -10.216 3.724 1.00 97.69 86 LEU A N 1
ATOM 706 C CA . LEU A 1 86 ? -9.640 -9.302 4.544 1.00 97.69 86 LEU A CA 1
ATOM 707 C C . LEU A 1 86 ? -10.532 -8.518 5.514 1.00 97.69 86 LEU A C 1
ATOM 709 O O . LEU A 1 86 ? -10.256 -8.491 6.706 1.00 97.69 86 LEU A O 1
ATOM 713 N N . ARG A 1 87 ? -11.631 -7.930 5.030 1.00 97.25 87 ARG A N 1
ATOM 714 C CA . ARG A 1 87 ? -12.584 -7.199 5.880 1.00 97.25 87 ARG A CA 1
ATOM 715 C C . ARG A 1 87 ? -13.227 -8.095 6.927 1.00 97.25 87 ARG A C 1
ATOM 717 O O . ARG A 1 87 ? -13.331 -7.689 8.076 1.00 97.25 87 ARG A O 1
ATOM 724 N N . TYR A 1 88 ? -13.618 -9.308 6.543 1.00 98.06 88 TYR A N 1
ATOM 725 C CA . TYR A 1 88 ? -14.168 -10.283 7.479 1.00 98.06 88 TYR A CA 1
ATOM 726 C C . TYR A 1 88 ? -13.173 -10.624 8.598 1.00 98.06 88 TYR A C 1
ATOM 728 O O . TYR A 1 88 ? -13.548 -10.650 9.765 1.00 98.06 88 TYR A O 1
ATOM 736 N N . MET A 1 89 ? -11.895 -10.822 8.255 1.00 97.44 89 MET A N 1
ATOM 737 C CA . MET A 1 89 ? -10.828 -11.070 9.229 1.00 97.44 89 MET A CA 1
ATOM 738 C C . MET A 1 89 ? -10.613 -9.882 10.177 1.00 97.44 89 MET A C 1
ATOM 740 O O . MET A 1 89 ? -10.359 -10.100 11.354 1.00 97.44 89 MET A O 1
ATOM 744 N N . LEU A 1 90 ? -10.713 -8.647 9.677 1.00 97.00 90 LEU A N 1
ATOM 745 C CA . LEU A 1 90 ? -10.490 -7.424 10.457 1.00 97.00 90 LEU A CA 1
ATOM 746 C C . LEU A 1 90 ? -11.705 -7.001 11.301 1.00 97.00 90 LEU A C 1
ATOM 748 O O . LEU A 1 90 ? -11.533 -6.292 12.286 1.00 97.00 90 LEU A O 1
ATOM 752 N N . ALA A 1 91 ? -12.913 -7.459 10.956 1.00 97.12 91 ALA A N 1
ATOM 753 C CA . ALA A 1 91 ? -14.172 -7.069 11.595 1.00 97.12 91 ALA A CA 1
ATOM 754 C C . ALA A 1 91 ? -14.221 -7.161 13.139 1.00 97.12 91 ALA A C 1
ATOM 756 O O . ALA A 1 91 ? -14.853 -6.293 13.739 1.00 97.12 91 ALA A O 1
ATOM 757 N N . PRO A 1 92 ? -13.610 -8.161 13.811 1.00 97.38 92 PRO A N 1
ATOM 758 C CA . PRO A 1 92 ? -13.657 -8.244 15.270 1.00 97.38 92 PRO A CA 1
ATOM 759 C C . PRO A 1 92 ? -12.620 -7.361 15.988 1.00 97.38 92 PRO A C 1
ATOM 761 O O . PRO A 1 92 ? -12.638 -7.306 17.215 1.00 97.38 92 PRO A O 1
ATOM 764 N N . TYR A 1 93 ? -11.703 -6.707 15.270 1.00 97.38 93 TYR A N 1
ATOM 765 C CA . TYR A 1 93 ? -10.595 -5.953 15.858 1.00 97.38 93 TYR A CA 1
ATOM 766 C C . TYR A 1 93 ? -10.897 -4.450 15.925 1.00 97.38 93 TYR A C 1
ATOM 768 O O . TYR A 1 93 ? -11.420 -3.867 14.976 1.00 97.38 93 TYR A O 1
ATOM 776 N N . SER A 1 94 ? -10.521 -3.807 17.034 1.00 96.50 94 SER A N 1
ATOM 777 C CA . SER A 1 94 ? -10.640 -2.353 17.190 1.00 96.50 94 SER A CA 1
ATOM 778 C C . SER A 1 94 ? -9.532 -1.629 16.414 1.00 96.50 94 SER A C 1
ATOM 780 O O . SER A 1 94 ? -8.359 -1.895 16.674 1.00 96.50 94 SER A O 1
ATOM 782 N N . PRO A 1 95 ? -9.846 -0.672 15.522 1.00 94.00 95 PRO A N 1
ATOM 783 C CA . PRO A 1 95 ? -8.820 0.102 14.819 1.00 94.00 95 PRO A CA 1
ATOM 784 C C . PRO A 1 95 ? -8.109 1.125 15.719 1.00 94.00 95 PRO A C 1
ATOM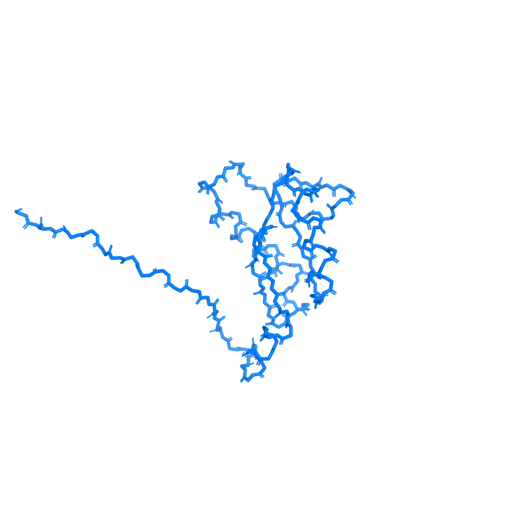 786 O O . PRO A 1 95 ? -7.101 1.704 15.327 1.00 94.00 95 PRO A O 1
ATOM 789 N N . LEU A 1 96 ? -8.609 1.341 16.943 1.00 94.50 96 LEU A N 1
ATOM 790 C CA . LEU A 1 96 ? -7.968 2.202 17.944 1.00 94.50 96 LEU A CA 1
ATOM 791 C C . LEU A 1 96 ? -6.807 1.505 18.668 1.00 94.50 96 LEU A C 1
ATOM 793 O O . LEU A 1 96 ? -6.046 2.153 19.386 1.00 94.50 96 LEU A O 1
ATOM 797 N N . GLU A 1 97 ? -6.674 0.190 18.503 1.00 95.44 97 GLU A N 1
ATOM 798 C CA . GLU A 1 97 ? -5.597 -0.593 19.094 1.00 95.44 97 GLU A CA 1
ATOM 799 C C . GLU A 1 97 ? -4.447 -0.775 18.099 1.00 95.44 97 GLU A C 1
ATOM 801 O O . GLU A 1 97 ? -4.641 -1.074 16.920 1.00 95.44 97 GLU A O 1
ATOM 806 N N . ALA A 1 98 ? -3.212 -0.621 18.581 1.00 93.88 98 ALA A N 1
ATOM 807 C CA . ALA A 1 98 ? -2.024 -0.782 17.752 1.00 93.88 98 ALA A CA 1
ATOM 808 C C . ALA A 1 98 ? -1.806 -2.264 17.398 1.00 93.88 98 ALA A C 1
ATOM 810 O O . ALA A 1 98 ? -1.271 -3.035 18.196 1.00 93.88 98 ALA A O 1
ATOM 811 N N . MET A 1 99 ? -2.195 -2.653 16.183 1.00 94.88 99 MET A N 1
ATOM 812 C CA . MET A 1 99 ? -2.089 -4.025 15.682 1.00 94.88 99 MET A CA 1
ATOM 813 C C . MET A 1 99 ? -1.457 -4.084 14.293 1.00 94.88 99 MET A C 1
ATOM 815 O O . MET A 1 99 ? -1.572 -3.163 13.486 1.00 94.88 99 MET A O 1
ATOM 819 N N . TYR A 1 100 ? -0.801 -5.206 14.000 1.00 94.19 100 TYR A N 1
ATOM 820 C CA . TYR A 1 100 ? -0.344 -5.536 12.656 1.00 94.19 100 TYR A CA 1
ATOM 821 C C . TYR A 1 100 ? -0.568 -7.022 12.380 1.00 94.19 100 TYR A C 1
ATOM 823 O O . TYR A 1 100 ? -0.421 -7.864 13.265 1.00 94.19 100 TYR A O 1
ATOM 831 N N . PHE A 1 101 ? -0.893 -7.340 11.129 1.00 95.00 101 PHE A N 1
ATOM 832 C CA . PHE A 1 101 ? -1.078 -8.707 10.657 1.00 95.00 101 PHE A CA 1
ATOM 833 C C . PHE A 1 101 ? -0.124 -8.988 9.504 1.00 95.00 101 PHE A C 1
ATOM 835 O O . PHE A 1 101 ? 0.192 -8.111 8.699 1.00 95.00 101 PHE A O 1
ATOM 842 N N . GLY A 1 102 ? 0.330 -10.230 9.408 1.00 92.31 102 GLY A N 1
ATOM 843 C CA . GLY A 1 102 ? 1.196 -10.659 8.325 1.00 92.31 102 GLY A CA 1
ATOM 844 C C . GLY A 1 102 ? 1.735 -12.060 8.548 1.00 92.31 102 GLY A C 1
ATOM 845 O O . GLY A 1 102 ? 1.436 -12.719 9.542 1.00 92.31 102 GLY A O 1
ATOM 846 N N . HIS A 1 103 ? 2.558 -12.510 7.607 1.00 89.38 103 HIS A N 1
ATOM 847 C CA . HIS A 1 103 ? 3.308 -13.746 7.756 1.00 89.38 103 HIS A CA 1
ATOM 848 C C . HIS A 1 103 ? 4.683 -13.440 8.355 1.00 89.38 103 HIS A C 1
ATOM 850 O O . HIS A 1 103 ? 5.541 -12.854 7.692 1.00 89.38 103 HIS A O 1
ATOM 856 N N . ALA A 1 104 ? 4.891 -13.823 9.613 1.00 84.94 104 ALA A N 1
ATOM 857 C CA . ALA A 1 104 ? 6.187 -13.689 10.261 1.00 84.94 104 ALA A CA 1
ATOM 858 C C . ALA A 1 104 ? 7.151 -14.759 9.730 1.00 84.94 104 ALA A C 1
ATOM 860 O O . ALA A 1 104 ? 7.009 -15.947 10.024 1.00 84.94 104 ALA A O 1
ATOM 861 N N . PHE A 1 105 ? 8.158 -14.338 8.966 1.00 80.88 105 PHE A N 1
ATOM 862 C CA . PHE A 1 105 ? 9.255 -15.221 8.587 1.00 80.88 105 PHE A CA 1
ATOM 863 C C . PHE A 1 105 ? 10.161 -15.442 9.798 1.00 80.88 105 PHE A C 1
ATOM 865 O O . PHE A 1 105 ? 10.880 -14.539 10.223 1.00 80.88 105 PHE A O 1
ATOM 872 N N . VAL A 1 106 ? 10.142 -16.652 10.352 1.00 80.88 106 VAL A N 1
ATOM 873 C CA . VAL A 1 106 ? 11.080 -17.042 11.407 1.00 80.88 106 VAL A CA 1
ATOM 874 C C . VAL A 1 106 ? 12.447 -17.265 10.767 1.00 80.88 106 VAL A C 1
ATOM 876 O O . VAL A 1 106 ? 12.683 -18.281 10.108 1.00 80.88 106 VAL A O 1
ATOM 879 N N . THR A 1 107 ? 13.368 -16.323 10.950 1.00 74.44 107 THR A N 1
ATOM 880 C CA . THR A 1 107 ? 14.769 -16.551 10.604 1.00 74.44 107 THR A CA 1
ATOM 881 C C . THR A 1 107 ? 15.350 -17.515 11.634 1.00 74.44 107 THR A C 1
ATOM 883 O O . THR A 1 107 ? 15.428 -17.216 12.824 1.00 74.44 107 THR A O 1
ATOM 886 N N . LYS A 1 108 ? 15.753 -18.718 11.205 1.00 63.84 108 LYS A N 1
ATOM 887 C CA . LYS A 1 108 ? 16.639 -19.528 12.047 1.00 63.84 108 LYS A CA 1
ATOM 888 C C . LYS A 1 108 ? 17.931 -18.719 12.195 1.00 63.84 108 LYS A C 1
ATOM 890 O O . LYS A 1 108 ? 18.511 -18.388 11.156 1.00 63.84 108 LYS A O 1
ATOM 895 N N . PRO A 1 109 ? 18.383 -18.376 13.414 1.00 63.47 109 PRO A N 1
ATOM 896 C CA . PRO A 1 109 ? 19.688 -17.753 13.555 1.00 63.47 109 PRO A CA 1
ATOM 897 C C . PRO A 1 109 ? 20.724 -18.683 12.907 1.00 63.47 109 PRO A C 1
ATOM 899 O O . PRO A 1 109 ? 20.572 -19.912 13.004 1.00 63.47 109 PRO A O 1
ATOM 902 N N . PRO A 1 110 ? 21.747 -18.152 12.210 1.00 62.97 110 PRO A N 1
ATOM 903 C CA . PRO A 1 110 ? 22.861 -18.988 11.795 1.00 62.97 110 PRO A CA 1
ATOM 904 C C . PRO A 1 110 ? 23.354 -19.713 13.045 1.00 62.97 110 PRO A C 1
ATOM 906 O O . PRO A 1 110 ? 23.513 -19.086 14.091 1.00 62.97 110 PRO A O 1
ATOM 909 N N . ARG A 1 111 ? 23.517 -21.040 12.971 1.00 55.16 111 ARG A N 1
ATOM 910 C CA . ARG A 1 111 ? 24.113 -21.820 14.059 1.00 55.16 111 ARG A CA 1
ATOM 911 C C . ARG A 1 111 ? 25.539 -21.310 14.263 1.00 55.16 111 ARG A C 1
ATOM 913 O O . ARG A 1 111 ? 26.472 -21.815 13.646 1.00 55.16 111 ARG A O 1
ATOM 920 N N . THR A 1 112 ? 25.706 -20.289 15.089 1.00 56.19 112 THR A N 1
ATOM 921 C CA . THR A 1 112 ? 27.000 -19.847 15.580 1.00 56.19 112 THR A CA 1
ATOM 922 C C . THR A 1 112 ? 27.443 -20.878 16.606 1.00 56.19 112 THR A C 1
ATOM 924 O O . THR A 1 112 ? 27.122 -20.801 17.788 1.00 56.19 112 THR A O 1
ATOM 927 N N . TYR A 1 113 ? 28.157 -21.900 16.137 1.00 56.47 113 TYR A N 1
ATOM 928 C CA . TYR A 1 113 ? 29.062 -22.631 17.009 1.00 56.47 113 TYR A CA 1
ATOM 929 C C . TYR A 1 113 ? 30.209 -21.672 17.325 1.00 56.47 113 TYR A C 1
ATOM 931 O O . TYR A 1 113 ? 31.072 -21.438 16.481 1.00 56.47 113 TYR A O 1
ATOM 939 N N . PHE A 1 114 ? 30.180 -21.071 18.513 1.00 48.69 114 PHE A N 1
ATOM 940 C CA . PHE A 1 114 ? 31.387 -20.500 19.096 1.00 48.69 114 PHE A CA 1
ATOM 941 C C . PHE A 1 114 ? 32.366 -21.663 19.320 1.00 48.69 114 PHE A C 1
ATOM 943 O O . PHE A 1 114 ? 32.031 -22.628 20.009 1.00 48.69 114 PHE A O 1
ATOM 950 N N . ARG A 1 115 ? 33.516 -21.601 18.645 1.00 42.72 115 ARG A N 1
ATOM 951 C CA . ARG A 1 115 ? 34.716 -22.378 18.966 1.00 42.72 115 ARG A CA 1
ATOM 952 C C . ARG A 1 115 ? 35.628 -21.515 19.815 1.00 42.72 115 ARG A C 1
ATOM 954 O O . ARG A 1 115 ? 35.686 -20.301 19.516 1.00 42.72 115 ARG A O 1
#

Organism: Ridgeia piscesae (NCBI:txid27915)

Foldseek 3Di:
DEEPVCCVVFVVCCVVPPQVVDLDHEADYCDQDPVRGHDHQVDDDDPVCVVVSVVSVVVVCVVPPVPVDLDDDDDYSPDDDPVVVVCVVCVVDDSVDDDDDDDDDDDDPPPPPDD

Sequence (115 aa):
MTCPSKLESRARHVRDTWGKRCNVLLFASDYMNKTFPTINITVPPGREHLTMKTRKAFDYISEHHRDDADWFLKADDDTYVIMENLRYMLAPYSPLEAMYFGHAFVTKPPRTYFR

Secondary structure (DSSP, 8-state):
---GGGIIIIIHHHHHTGGGGSSS--EEESS-BTTTBEEE--S-SSSTTHHHHHHHHHHHHHHHSTTS-S------TT----HHHHHHHHTTS-TTS----------PPP-----

InterPro domains:
  IPR003378 Fringe-like, glycosyltransferase domain [PF02434] (7-112)
  IPR026050 C1GALT1/C1GALT1-specific chaperone 1 [PTHR23033] (1-107)